Protein AF-A0A7S1GDP6-F1 (afdb_monomer_lite)

Sequence (147 aa):
MAVLVAEGSTAGAAGASDVVTKEKVGDCIDVIMSQRHNKESSDLLAQQYTERTEALRVALEELFDRKRDEKAALLERLEAESASAAEQEREVAELDARYASEQSDVEHEVMSSMEVKHAQEQLLQRQRQLGEISNAYRELAPEDVLK

Organism: NCBI:txid1486930

Radius of gyration: 35.22 Å; chains: 1; bounding box: 105×54×82 Å

pLDDT: mean 85.07, std 20.65, range [33.09, 98.5]

Structure (mmCIF, N/CA/C/O backbone):
data_AF-A0A7S1GDP6-F1
#
_entry.id   AF-A0A7S1GDP6-F1
#
loop_
_atom_site.group_PDB
_atom_site.id
_atom_site.type_symbol
_atom_site.label_atom_id
_atom_site.label_alt_id
_atom_site.label_comp_id
_atom_site.label_asym_id
_atom_site.label_entity_id
_atom_site.label_seq_id
_atom_site.pdbx_PDB_ins_code
_atom_site.Cartn_x
_atom_site.Cartn_y
_atom_site.Cartn_z
_atom_site.occupancy
_atom_site.B_iso_or_equiv
_atom_site.auth_seq_id
_atom_site.auth_comp_id
_atom_site.auth_asym_id
_atom_site.auth_atom_id
_atom_site.pdbx_PDB_model_num
ATOM 1 N N . MET A 1 1 ? 76.644 40.468 -39.836 1.00 35.06 1 MET A N 1
ATOM 2 C CA . MET A 1 1 ? 76.402 39.904 -41.183 1.00 35.06 1 MET A CA 1
ATOM 3 C C . MET A 1 1 ? 75.239 38.942 -41.044 1.00 35.06 1 MET A C 1
ATOM 5 O O . MET A 1 1 ? 75.341 38.033 -40.240 1.00 35.06 1 MET A O 1
ATOM 9 N N . ALA A 1 2 ? 74.056 39.373 -41.479 1.00 41.09 2 ALA A N 1
ATOM 10 C CA . ALA A 1 2 ? 73.442 38.996 -42.763 1.00 41.09 2 ALA A CA 1
ATOM 11 C C . ALA A 1 2 ? 72.624 37.688 -42.587 1.00 41.09 2 ALA A C 1
ATOM 13 O O . ALA A 1 2 ? 73.224 36.662 -42.310 1.00 41.09 2 ALA A O 1
ATOM 14 N N . VAL A 1 3 ? 71.280 37.750 -42.467 1.00 38.91 3 VAL A N 1
ATOM 15 C CA . VAL A 1 3 ? 70.286 37.815 -43.584 1.00 38.91 3 VAL A CA 1
ATOM 16 C C . VAL A 1 3 ? 70.126 36.389 -44.169 1.00 38.91 3 VAL A C 1
ATOM 18 O O . VAL A 1 3 ? 71.133 35.778 -44.480 1.00 38.91 3 VAL A O 1
ATOM 21 N N . LEU A 1 4 ? 68.960 35.740 -44.310 1.00 33.75 4 LE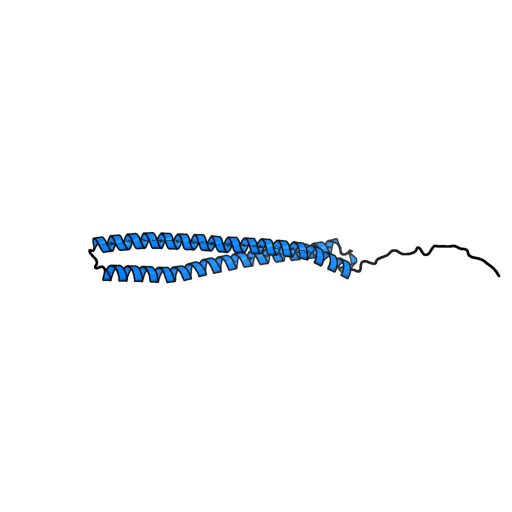U A N 1
ATOM 22 C CA . LEU A 1 4 ? 67.594 36.186 -44.604 1.00 33.75 4 LEU A CA 1
ATOM 23 C C . LEU A 1 4 ? 66.570 35.080 -44.245 1.00 33.75 4 LEU A C 1
ATOM 25 O O . LEU A 1 4 ? 66.881 33.893 -44.276 1.00 33.75 4 LEU A O 1
ATOM 29 N N . VAL A 1 5 ? 65.352 35.529 -43.947 1.00 44.06 5 VAL A N 1
ATOM 30 C CA . VAL A 1 5 ? 64.079 34.799 -43.806 1.00 44.06 5 VAL A CA 1
ATOM 31 C C . VAL A 1 5 ? 63.503 34.400 -45.179 1.00 44.06 5 VAL A C 1
ATOM 33 O O . VAL A 1 5 ? 63.862 35.028 -46.173 1.00 44.06 5 VAL A O 1
ATOM 36 N N . ALA A 1 6 ? 62.549 33.450 -45.154 1.00 43.19 6 ALA A N 1
ATOM 37 C CA . ALA A 1 6 ? 61.395 33.236 -46.059 1.00 43.19 6 ALA A CA 1
ATOM 38 C C . ALA A 1 6 ? 61.437 31.917 -46.848 1.00 43.19 6 ALA A C 1
ATOM 40 O O . ALA A 1 6 ? 62.483 31.548 -47.359 1.00 43.19 6 ALA A O 1
ATOM 41 N N . GLU A 1 7 ? 60.358 31.180 -47.108 1.00 37.84 7 GLU A N 1
ATOM 42 C CA . GLU A 1 7 ? 58.981 31.024 -46.612 1.00 37.84 7 GLU A CA 1
ATOM 43 C C . GLU A 1 7 ? 58.404 29.864 -47.457 1.00 37.84 7 GLU A C 1
ATOM 45 O O . GLU A 1 7 ? 58.872 29.617 -48.568 1.00 37.84 7 GLU A O 1
ATOM 50 N N . GLY A 1 8 ? 57.341 29.219 -46.971 1.00 33.09 8 GLY A N 1
ATOM 51 C CA . GLY A 1 8 ? 56.346 28.579 -47.838 1.00 33.09 8 GLY A CA 1
ATOM 52 C C . GLY A 1 8 ? 56.564 27.106 -48.205 1.00 33.09 8 GLY A C 1
ATOM 53 O O . GLY A 1 8 ? 57.373 26.763 -49.054 1.00 33.09 8 GLY A O 1
ATOM 54 N N . SER A 1 9 ? 55.709 26.223 -47.689 1.00 38.59 9 SER A N 1
ATOM 55 C CA . SER A 1 9 ? 54.485 25.866 -48.424 1.00 38.59 9 SER A CA 1
ATOM 56 C C . SER A 1 9 ? 53.798 24.665 -47.774 1.00 38.59 9 SER A C 1
ATOM 58 O O . SER A 1 9 ? 54.300 23.545 -47.743 1.00 38.59 9 SER A O 1
ATOM 60 N N . THR A 1 10 ? 52.601 24.941 -47.279 1.00 47.53 10 THR A N 1
ATOM 61 C CA . THR A 1 10 ? 51.539 24.017 -46.888 1.00 47.53 10 THR A CA 1
ATOM 62 C C . THR A 1 10 ? 51.178 23.036 -48.005 1.00 47.53 10 THR A C 1
ATOM 64 O O . THR A 1 10 ? 51.004 23.480 -49.137 1.00 47.53 10 THR A O 1
ATOM 67 N N . ALA A 1 11 ? 50.977 21.755 -47.671 1.00 40.41 11 ALA A N 1
ATOM 68 C CA . ALA A 1 11 ? 49.884 20.899 -48.169 1.00 40.41 11 ALA A CA 1
ATOM 69 C C . ALA A 1 11 ? 50.144 19.431 -47.786 1.00 40.41 11 ALA A C 1
ATOM 71 O O . ALA A 1 11 ? 50.738 18.667 -48.539 1.00 40.41 11 ALA A O 1
ATOM 72 N N . GLY A 1 12 ? 49.667 19.036 -46.607 1.00 34.94 12 GLY A N 1
ATOM 73 C CA . GLY A 1 12 ? 49.495 17.637 -46.219 1.00 34.94 12 GLY A CA 1
ATOM 74 C C . GLY A 1 12 ? 48.026 17.378 -45.909 1.00 34.94 12 GLY A C 1
ATOM 75 O O . GLY A 1 12 ? 47.670 17.162 -44.758 1.00 34.94 12 GLY A O 1
ATOM 76 N N . ALA A 1 13 ? 47.166 17.490 -46.921 1.00 48.31 13 ALA A N 1
ATOM 77 C CA . ALA A 1 13 ? 45.780 17.043 -46.861 1.00 48.31 13 ALA A CA 1
ATOM 78 C C . ALA A 1 13 ? 45.690 15.646 -47.489 1.00 48.31 13 ALA A C 1
ATOM 80 O O . ALA A 1 13 ? 45.887 15.532 -48.695 1.00 48.31 13 ALA A O 1
ATOM 81 N N . ALA A 1 14 ? 45.397 14.609 -46.691 1.00 39.66 14 ALA A N 1
ATOM 82 C CA . ALA A 1 14 ? 44.871 13.323 -47.172 1.00 39.66 14 ALA A CA 1
ATOM 83 C C . ALA A 1 14 ? 44.379 12.414 -46.016 1.00 39.66 14 ALA A C 1
ATOM 85 O O . ALA A 1 14 ? 45.193 11.921 -45.243 1.00 39.66 14 ALA A O 1
ATOM 86 N N . GLY A 1 15 ? 43.058 12.162 -45.966 1.00 39.59 15 GLY A N 1
ATOM 87 C CA . GLY A 1 15 ? 42.380 11.024 -45.308 1.00 39.59 15 GLY A CA 1
ATOM 88 C C . GLY A 1 15 ? 42.177 11.129 -43.789 1.00 39.59 15 GLY A C 1
ATOM 89 O O . GLY A 1 15 ? 43.062 10.764 -43.034 1.00 39.59 15 GLY A O 1
ATOM 90 N N . ALA A 1 16 ? 41.059 11.587 -43.215 1.00 46.28 16 ALA A N 1
ATOM 91 C CA . ALA A 1 16 ? 39.653 11.465 -43.617 1.00 46.28 16 ALA A CA 1
ATOM 92 C C . ALA A 1 16 ? 39.201 10.019 -43.869 1.00 46.28 16 ALA A C 1
ATOM 94 O O . ALA A 1 16 ? 38.657 9.692 -44.915 1.00 46.28 16 ALA A O 1
ATOM 95 N N . SER A 1 17 ? 39.395 9.168 -42.869 1.00 44.06 17 SER A N 1
ATOM 96 C CA . SER A 1 17 ? 38.391 8.171 -42.512 1.00 44.06 17 SER A CA 1
ATOM 97 C C . SER A 1 17 ? 38.574 7.877 -41.030 1.00 44.06 17 SER A C 1
ATOM 99 O O . SER A 1 17 ? 39.372 7.019 -40.655 1.00 44.06 17 SER A O 1
ATOM 101 N N . ASP A 1 18 ? 37.893 8.649 -40.183 1.00 46.12 18 ASP A N 1
ATOM 102 C CA . ASP A 1 18 ? 37.593 8.209 -38.824 1.00 46.12 18 ASP A CA 1
ATOM 103 C C . ASP A 1 18 ? 36.753 6.941 -38.988 1.00 46.12 18 ASP A C 1
ATOM 105 O O . ASP A 1 18 ? 35.556 6.990 -39.272 1.00 46.12 18 ASP A O 1
ATOM 109 N N . VAL A 1 19 ? 37.433 5.794 -39.017 1.00 52.34 19 VAL A N 1
ATOM 110 C CA . VAL A 1 19 ? 36.789 4.493 -39.122 1.00 52.34 19 VAL A CA 1
ATOM 111 C C . VAL A 1 19 ? 36.057 4.329 -37.805 1.00 52.34 19 VAL A C 1
ATOM 113 O O . VAL A 1 19 ? 36.649 3.967 -36.785 1.00 52.34 19 VAL A O 1
ATOM 116 N N . VAL A 1 20 ? 34.772 4.668 -37.817 1.00 58.69 20 VAL A N 1
ATOM 117 C CA . VAL A 1 20 ? 33.865 4.346 -36.729 1.00 58.69 20 VAL A CA 1
ATOM 118 C C . VAL A 1 20 ? 33.864 2.823 -36.642 1.00 58.69 20 VAL A C 1
ATOM 120 O O . VAL A 1 20 ? 33.293 2.129 -37.483 1.00 58.69 20 VAL A O 1
ATOM 123 N N . THR A 1 21 ? 34.624 2.288 -35.687 1.00 62.09 21 THR A N 1
ATOM 124 C CA . THR A 1 21 ? 34.681 0.851 -35.448 1.00 62.09 21 THR A CA 1
ATOM 125 C C . THR A 1 21 ? 33.309 0.394 -34.968 1.00 62.09 21 THR A C 1
ATOM 127 O O . THR A 1 21 ? 32.593 1.141 -34.303 1.00 62.09 21 THR A O 1
ATOM 130 N N . LYS A 1 22 ? 32.922 -0.837 -35.314 1.00 64.81 22 LYS A N 1
ATOM 131 C CA . LYS A 1 22 ? 31.617 -1.418 -34.951 1.00 64.81 22 LYS A CA 1
ATOM 132 C C . LYS A 1 22 ? 31.332 -1.309 -33.443 1.00 64.81 22 LYS A C 1
ATOM 134 O O . LYS A 1 22 ? 30.203 -1.043 -33.054 1.00 64.81 22 LYS A O 1
ATOM 139 N N . GLU A 1 23 ? 32.380 -1.428 -32.629 1.00 66.12 23 GLU A N 1
ATOM 140 C CA . GLU A 1 23 ? 32.357 -1.224 -31.175 1.00 66.12 23 GLU A CA 1
ATOM 141 C C . GLU A 1 23 ? 31.930 0.200 -30.793 1.00 66.12 23 GLU A C 1
ATOM 143 O O . GLU A 1 23 ? 31.025 0.360 -29.989 1.00 66.12 23 GLU A O 1
ATOM 148 N N . LYS A 1 24 ? 32.462 1.238 -31.453 1.00 71.12 24 LYS A N 1
ATOM 149 C CA . LYS A 1 24 ? 32.088 2.636 -31.182 1.00 71.12 24 LYS A CA 1
ATOM 150 C C . LYS A 1 24 ? 30.632 2.943 -31.544 1.00 71.12 24 LYS A C 1
ATOM 152 O O . LYS A 1 24 ? 30.010 3.763 -30.878 1.00 71.12 24 LYS A O 1
ATOM 157 N N . VAL A 1 25 ? 30.083 2.311 -32.591 1.00 73.62 25 VAL A N 1
ATOM 158 C CA . VAL A 1 25 ? 28.652 2.453 -32.933 1.00 73.62 25 VAL A CA 1
ATOM 159 C C . VAL A 1 25 ? 27.782 1.804 -31.858 1.00 73.62 25 VAL A C 1
ATOM 161 O O . VAL A 1 25 ? 26.819 2.427 -31.420 1.00 73.62 25 VAL A O 1
ATOM 164 N N . GLY A 1 26 ? 28.141 0.596 -31.409 1.00 75.44 26 GLY A N 1
ATOM 165 C CA . GLY A 1 26 ? 27.463 -0.089 -30.304 1.00 75.44 26 GLY A CA 1
ATOM 166 C C . GLY A 1 26 ? 27.499 0.728 -29.013 1.00 75.44 26 GLY A C 1
ATOM 167 O O . GLY A 1 26 ? 26.450 1.018 -28.446 1.00 75.44 26 GLY A O 1
ATOM 168 N N . ASP A 1 27 ? 28.677 1.227 -28.634 1.00 78.88 27 ASP A N 1
ATOM 169 C CA . ASP A 1 27 ? 28.857 2.075 -27.453 1.00 78.88 27 ASP A CA 1
ATOM 170 C C . ASP A 1 27 ? 28.005 3.353 -27.532 1.00 78.88 27 ASP A C 1
ATOM 172 O O . ASP A 1 27 ? 27.398 3.773 -26.547 1.00 78.88 27 ASP A O 1
ATOM 176 N N . CYS A 1 28 ? 27.909 3.979 -28.710 1.00 80.69 28 CYS A N 1
ATOM 177 C CA . CYS A 1 28 ? 27.046 5.144 -28.902 1.00 80.69 28 CYS A CA 1
ATOM 178 C C . CYS A 1 28 ? 25.554 4.800 -28.781 1.00 80.69 28 CYS A C 1
ATOM 180 O O . CYS A 1 28 ? 24.815 5.567 -28.158 1.00 80.69 28 CYS A O 1
ATOM 182 N N . ILE A 1 29 ? 25.106 3.676 -29.352 1.00 81.19 29 ILE A N 1
ATOM 183 C CA . ILE A 1 29 ? 23.719 3.200 -29.218 1.00 81.19 29 ILE A CA 1
ATOM 184 C C . ILE A 1 29 ? 23.404 2.957 -27.741 1.00 81.19 29 ILE A C 1
ATOM 186 O O . ILE A 1 29 ? 22.398 3.464 -27.244 1.00 81.19 29 ILE A O 1
ATOM 190 N N . ASP A 1 30 ? 24.284 2.265 -27.024 1.00 82.62 30 ASP A N 1
ATOM 191 C CA . ASP A 1 30 ? 24.090 1.930 -25.615 1.00 82.62 30 ASP A CA 1
ATOM 192 C C . ASP A 1 30 ? 24.074 3.188 -24.733 1.00 82.62 30 ASP A C 1
ATOM 194 O O . ASP A 1 30 ? 23.224 3.317 -23.849 1.00 82.62 30 ASP A O 1
ATOM 198 N N . VAL A 1 31 ? 24.934 4.179 -24.993 1.00 87.31 31 VAL A N 1
ATOM 199 C CA . VAL A 1 31 ? 24.931 5.459 -24.257 1.00 87.31 31 VAL A CA 1
ATOM 200 C C . VAL A 1 31 ? 23.640 6.246 -24.494 1.00 87.31 31 VAL A C 1
ATOM 202 O O . VAL A 1 31 ? 23.059 6.770 -23.542 1.00 87.31 31 VAL A O 1
ATOM 205 N N . ILE A 1 32 ? 23.164 6.329 -25.738 1.00 87.00 32 ILE A N 1
ATOM 206 C CA . ILE A 1 32 ? 21.942 7.080 -26.061 1.00 87.00 32 ILE A CA 1
ATOM 207 C C . ILE A 1 32 ? 20.708 6.373 -25.487 1.00 87.00 32 ILE A C 1
ATOM 209 O O . ILE A 1 32 ? 19.859 7.014 -24.861 1.00 87.00 32 ILE A O 1
ATOM 213 N N . MET A 1 33 ? 20.615 5.053 -25.665 1.00 89.69 33 MET A N 1
ATOM 214 C CA . MET A 1 33 ? 19.477 4.268 -25.185 1.00 89.69 33 MET A CA 1
ATOM 215 C C . MET A 1 33 ? 19.451 4.195 -23.659 1.00 89.69 33 MET A C 1
ATOM 217 O O . MET A 1 33 ? 18.394 4.403 -23.069 1.00 89.69 33 MET A O 1
ATOM 221 N N . SER A 1 34 ? 20.601 4.008 -23.004 1.00 90.69 34 SER A N 1
ATOM 222 C CA . SER A 1 34 ? 20.671 3.917 -21.540 1.00 90.69 34 SER A CA 1
ATOM 223 C C . SER A 1 34 ? 20.161 5.175 -20.844 1.00 90.69 34 SER A C 1
ATOM 225 O O . SER A 1 34 ? 19.435 5.063 -19.861 1.00 90.69 34 SER A O 1
ATOM 227 N N . GLN A 1 35 ? 20.455 6.377 -21.350 1.00 92.19 35 GLN A N 1
ATOM 228 C CA . GLN A 1 35 ? 19.927 7.613 -20.760 1.00 92.19 35 GLN A CA 1
ATOM 229 C C . GLN A 1 35 ? 18.397 7.651 -20.791 1.00 92.19 35 GLN A C 1
ATOM 231 O O . GLN A 1 35 ? 17.762 7.958 -19.777 1.00 92.19 35 GLN A O 1
ATOM 236 N N . ARG A 1 36 ? 17.801 7.301 -21.937 1.00 93.94 36 ARG A N 1
ATOM 237 C CA . ARG A 1 36 ? 16.344 7.248 -22.082 1.00 93.94 36 ARG A CA 1
ATOM 238 C C . ARG A 1 36 ? 15.742 6.156 -21.200 1.00 93.94 36 ARG A C 1
ATOM 240 O O . ARG A 1 36 ? 14.842 6.441 -20.416 1.00 93.94 36 ARG A O 1
ATOM 247 N N . HIS A 1 37 ? 16.265 4.937 -21.280 1.00 96.31 37 HIS A N 1
ATOM 248 C CA . HIS A 1 37 ? 15.780 3.783 -20.518 1.00 96.31 37 HIS A CA 1
ATOM 249 C C . HIS A 1 37 ? 15.892 3.993 -19.007 1.00 96.31 37 HIS A C 1
ATOM 251 O O . HIS A 1 37 ? 14.982 3.618 -18.268 1.00 96.31 37 HIS A O 1
ATOM 257 N N . ASN A 1 38 ? 16.953 4.654 -18.537 1.00 95.00 38 ASN A N 1
ATOM 258 C CA . ASN A 1 38 ? 17.109 5.027 -17.131 1.00 95.00 38 ASN A CA 1
ATOM 259 C C . ASN A 1 38 ? 16.044 6.032 -16.692 1.00 95.00 38 ASN A C 1
ATOM 261 O O . ASN A 1 38 ? 15.477 5.888 -15.605 1.00 95.00 38 ASN A O 1
ATOM 265 N N . LYS A 1 39 ? 15.744 7.030 -17.531 1.00 96.50 39 LYS A N 1
ATOM 266 C CA . LYS A 1 39 ? 14.670 7.986 -17.256 1.00 96.50 39 LYS A CA 1
ATOM 267 C C . LYS A 1 39 ? 13.312 7.289 -17.193 1.00 96.50 39 LYS A C 1
ATOM 269 O O . LYS A 1 39 ? 12.610 7.449 -16.206 1.00 96.50 39 LYS A O 1
ATOM 274 N N . GLU A 1 40 ? 12.981 6.466 -18.180 1.00 96.31 40 GLU A N 1
ATOM 275 C CA . GLU A 1 40 ? 11.723 5.708 -18.206 1.00 96.31 40 GLU A CA 1
ATOM 276 C C . GLU A 1 40 ? 11.588 4.756 -17.013 1.00 96.31 40 GLU A C 1
ATOM 278 O O . GLU A 1 40 ? 10.497 4.587 -16.476 1.00 96.31 40 GLU A O 1
ATOM 283 N N . SER A 1 41 ? 12.682 4.117 -16.591 1.00 95.81 41 SER A N 1
ATOM 284 C CA . SER A 1 41 ? 12.678 3.233 -15.418 1.00 95.81 41 SER A CA 1
ATOM 285 C C . SER A 1 41 ? 12.464 4.032 -14.135 1.00 95.81 41 SER A C 1
ATOM 287 O O . SER A 1 41 ? 11.721 3.609 -13.256 1.00 95.81 41 SER A O 1
ATOM 289 N N . SER A 1 42 ? 13.083 5.211 -14.036 1.00 97.06 42 SER A N 1
ATOM 290 C CA . SER A 1 42 ? 12.905 6.113 -12.893 1.00 97.06 42 SER A CA 1
ATOM 291 C C . SER A 1 42 ? 11.475 6.646 -12.820 1.00 97.06 42 SER A C 1
ATOM 293 O O . SER A 1 42 ? 10.880 6.648 -11.744 1.00 97.06 42 SER A O 1
ATOM 295 N N . ASP A 1 43 ? 10.915 7.047 -13.963 1.00 97.88 43 ASP A N 1
ATOM 296 C CA . ASP A 1 43 ? 9.540 7.530 -14.079 1.00 97.88 43 ASP A CA 1
ATOM 297 C C . ASP A 1 43 ? 8.545 6.404 -13.718 1.00 97.88 43 ASP A C 1
ATOM 299 O O . ASP A 1 43 ? 7.618 6.636 -12.940 1.00 97.88 43 ASP A O 1
ATOM 303 N N . LEU A 1 44 ? 8.781 5.165 -14.183 1.00 97.75 44 LEU A N 1
ATOM 304 C CA . LEU A 1 44 ? 7.970 4.000 -13.800 1.00 97.75 44 LEU A CA 1
ATOM 305 C C . LEU A 1 44 ? 8.031 3.741 -12.290 1.00 97.75 44 LEU A C 1
ATOM 307 O O . LEU A 1 44 ? 6.994 3.586 -11.653 1.00 97.75 44 LEU A O 1
ATOM 311 N N . LEU A 1 45 ? 9.227 3.711 -11.698 1.00 97.25 45 LEU A N 1
ATOM 312 C CA . LEU A 1 45 ? 9.377 3.477 -10.260 1.00 97.25 45 LEU A CA 1
ATOM 313 C C . LEU A 1 45 ? 8.677 4.563 -9.438 1.00 97.25 45 LEU A C 1
ATOM 315 O O . LEU A 1 45 ? 8.002 4.246 -8.462 1.00 97.25 45 LEU A O 1
ATOM 319 N N . ALA A 1 46 ? 8.801 5.832 -9.836 1.00 97.75 46 ALA A N 1
ATOM 320 C CA . ALA A 1 46 ? 8.117 6.938 -9.175 1.00 97.75 46 ALA A CA 1
ATOM 321 C C . ALA A 1 46 ? 6.592 6.747 -9.191 1.00 97.75 46 ALA A C 1
ATOM 323 O O . ALA A 1 46 ? 5.951 6.877 -8.148 1.00 97.75 46 ALA A O 1
ATOM 324 N N . GLN A 1 47 ? 6.029 6.365 -10.340 1.00 97.94 47 GLN A N 1
ATOM 325 C CA . GLN A 1 47 ? 4.609 6.038 -10.456 1.00 97.94 47 GLN A CA 1
ATOM 326 C C . GLN A 1 47 ? 4.219 4.878 -9.527 1.00 97.94 47 GLN A C 1
ATOM 328 O O . GLN A 1 47 ? 3.262 5.001 -8.765 1.00 97.94 47 GLN A O 1
ATOM 333 N N . GLN A 1 48 ? 4.991 3.789 -9.522 1.00 97.81 48 GLN A N 1
ATOM 334 C CA . GLN A 1 48 ? 4.738 2.614 -8.679 1.00 97.81 48 GLN A CA 1
ATOM 335 C C . GLN A 1 48 ? 4.767 2.942 -7.176 1.00 97.81 48 GLN A C 1
ATOM 337 O O . GLN A 1 48 ? 3.980 2.392 -6.402 1.00 97.81 48 GLN A O 1
ATOM 342 N N . TYR A 1 49 ? 5.630 3.864 -6.737 1.00 97.00 49 TYR A N 1
ATOM 343 C CA . TYR A 1 49 ? 5.633 4.340 -5.348 1.00 97.00 49 TYR A CA 1
ATOM 344 C C . TYR A 1 49 ? 4.357 5.104 -4.988 1.00 97.00 49 TYR A C 1
ATOM 346 O O . TYR A 1 49 ? 3.795 4.886 -3.909 1.00 97.00 49 TYR A O 1
ATOM 354 N N . THR A 1 50 ? 3.891 5.989 -5.872 1.00 97.94 50 THR A N 1
ATOM 355 C CA . THR A 1 50 ? 2.631 6.714 -5.670 1.00 97.94 50 THR A CA 1
ATOM 356 C C . THR A 1 50 ? 1.449 5.751 -5.633 1.00 97.94 50 THR A C 1
ATOM 358 O O . THR A 1 50 ? 0.645 5.827 -4.708 1.00 97.94 50 THR A O 1
ATOM 361 N N . GLU A 1 51 ? 1.381 4.803 -6.570 1.00 97.81 51 GLU A N 1
ATOM 362 C CA . GLU A 1 51 ? 0.318 3.792 -6.618 1.00 97.81 51 GLU A CA 1
ATOM 363 C C . GLU A 1 51 ? 0.282 2.935 -5.350 1.00 97.81 51 GLU A C 1
ATOM 365 O O . GLU A 1 51 ? -0.779 2.769 -4.753 1.00 97.81 51 GLU A O 1
ATOM 370 N N . ARG A 1 52 ? 1.442 2.457 -4.882 1.00 97.31 52 ARG A N 1
ATOM 371 C CA . ARG A 1 52 ? 1.552 1.693 -3.629 1.00 97.31 52 ARG A CA 1
ATOM 372 C C . ARG A 1 52 ? 1.043 2.490 -2.428 1.00 97.31 52 ARG A C 1
ATOM 374 O O . ARG A 1 52 ? 0.340 1.943 -1.584 1.00 97.31 52 ARG A O 1
ATOM 381 N N . THR A 1 53 ? 1.420 3.764 -2.342 1.00 97.25 53 THR A N 1
ATOM 382 C CA . THR A 1 53 ? 1.032 4.628 -1.218 1.00 97.25 53 THR A CA 1
ATOM 383 C C . THR A 1 53 ? -0.471 4.881 -1.217 1.00 97.25 53 THR A C 1
ATOM 385 O O . THR A 1 53 ? -1.101 4.788 -0.168 1.00 97.25 53 THR A O 1
ATOM 388 N N . GLU A 1 54 ? -1.055 5.152 -2.385 1.00 98.31 54 GLU A N 1
ATOM 389 C CA . GLU A 1 54 ? -2.491 5.399 -2.499 1.00 98.31 54 GLU A CA 1
ATOM 390 C C . GLU A 1 54 ? -3.310 4.132 -2.239 1.00 98.31 54 GLU A C 1
ATOM 392 O O . GLU A 1 54 ? -4.284 4.184 -1.493 1.00 98.31 54 GLU A O 1
ATOM 397 N N . ALA A 1 55 ? -2.888 2.979 -2.770 1.00 98.06 55 ALA A N 1
ATOM 398 C CA . ALA A 1 55 ? -3.555 1.703 -2.511 1.00 98.06 55 ALA A CA 1
ATOM 399 C C . ALA A 1 55 ? -3.578 1.368 -1.011 1.00 98.06 55 ALA A C 1
ATOM 401 O O . ALA A 1 55 ? -4.611 0.966 -0.479 1.00 98.06 55 ALA A O 1
ATOM 402 N N . LEU A 1 56 ? -2.455 1.587 -0.319 1.00 97.75 56 LEU A N 1
ATOM 403 C CA . LEU A 1 56 ? -2.367 1.384 1.124 1.00 97.75 56 LEU A CA 1
ATOM 404 C C . LEU A 1 56 ? -3.258 2.366 1.892 1.00 97.75 56 LEU A C 1
ATOM 406 O O . LEU A 1 56 ? -3.958 1.962 2.817 1.00 97.75 56 LEU A O 1
ATOM 410 N N . ARG A 1 57 ? -3.254 3.645 1.496 1.00 98.31 57 ARG A N 1
ATOM 411 C CA . ARG A 1 57 ? -4.092 4.684 2.108 1.00 98.31 57 ARG A CA 1
ATOM 412 C C . ARG A 1 57 ? -5.569 4.312 2.032 1.00 98.31 57 ARG A C 1
ATOM 414 O O . ARG A 1 57 ? -6.229 4.307 3.063 1.00 98.31 57 ARG A O 1
ATOM 421 N N . VAL A 1 58 ? -6.056 3.961 0.842 1.00 98.44 58 VAL A N 1
ATOM 422 C CA . VAL A 1 58 ? -7.459 3.578 0.619 1.00 98.44 58 VAL A CA 1
ATOM 423 C C . VAL A 1 58 ? -7.834 2.362 1.468 1.00 98.44 58 VAL A C 1
ATOM 425 O O . VAL A 1 58 ? -8.826 2.407 2.189 1.00 98.44 58 VAL A O 1
ATOM 428 N N . ALA A 1 59 ? -7.016 1.307 1.457 1.00 98.25 59 ALA A N 1
ATOM 429 C CA . ALA A 1 59 ? -7.310 0.090 2.213 1.00 98.25 59 ALA A CA 1
ATOM 430 C C . ALA A 1 59 ? -7.337 0.318 3.737 1.00 98.25 59 ALA A C 1
ATOM 432 O O . ALA A 1 59 ? -8.186 -0.235 4.440 1.00 98.25 59 ALA A O 1
ATOM 433 N N . LEU A 1 60 ? -6.432 1.152 4.260 1.00 97.94 60 LEU A N 1
ATOM 434 C CA . LEU A 1 60 ? -6.410 1.506 5.680 1.00 97.94 60 LEU A CA 1
ATOM 435 C C . LEU A 1 60 ? -7.570 2.431 6.069 1.00 97.94 60 LEU A C 1
ATOM 437 O O . LEU A 1 60 ? -8.136 2.263 7.147 1.00 97.94 60 LEU A O 1
ATOM 441 N N . GLU A 1 61 ? -7.946 3.379 5.208 1.00 98.44 61 GLU A N 1
ATOM 442 C CA . GLU A 1 61 ? -9.122 4.234 5.418 1.00 98.44 61 GLU A CA 1
ATOM 443 C C . GLU A 1 61 ? -10.399 3.389 5.523 1.00 98.44 61 GLU A C 1
ATOM 445 O O . GLU A 1 61 ? -11.136 3.516 6.502 1.00 98.44 61 GLU A O 1
ATOM 450 N N . GLU A 1 62 ? -10.602 2.443 4.601 1.00 98.25 62 GLU A N 1
ATOM 451 C CA . GLU A 1 62 ? -11.733 1.509 4.640 1.00 98.25 62 GLU A CA 1
ATOM 452 C C . GLU A 1 62 ? -11.738 0.638 5.908 1.00 98.25 62 GLU A C 1
ATOM 454 O O . GLU A 1 62 ? -12.790 0.411 6.515 1.00 98.25 62 GLU A O 1
ATOM 459 N N . LEU A 1 63 ? -10.568 0.156 6.343 1.00 98.31 63 LEU A N 1
ATOM 460 C CA . LEU A 1 63 ? -10.438 -0.617 7.579 1.00 98.31 63 LEU A CA 1
ATOM 461 C C . LEU A 1 63 ? -10.811 0.221 8.811 1.00 98.31 63 LEU A C 1
ATOM 463 O O . LEU A 1 63 ? -11.521 -0.262 9.697 1.00 98.31 63 LEU A O 1
ATOM 467 N N . PHE A 1 64 ? -10.352 1.471 8.881 1.00 97.81 64 PHE A N 1
ATOM 468 C CA . PHE A 1 64 ? -10.635 2.352 10.012 1.00 97.81 64 PHE A CA 1
ATOM 469 C C . PHE A 1 64 ? -12.083 2.829 10.055 1.00 97.81 64 PHE A C 1
ATOM 471 O O . PHE A 1 64 ? -12.643 2.924 11.150 1.00 97.81 64 PHE A O 1
ATOM 478 N N . ASP A 1 65 ? -12.706 3.080 8.906 1.00 98.44 65 ASP A N 1
ATOM 479 C CA . ASP A 1 65 ? -14.136 3.380 8.848 1.00 98.44 65 ASP A CA 1
ATOM 480 C C . ASP A 1 65 ? -14.957 2.191 9.362 1.00 98.44 65 ASP A C 1
ATOM 482 O O . ASP A 1 65 ? -15.788 2.363 10.257 1.00 98.44 65 ASP A O 1
ATOM 486 N N . ARG A 1 66 ? -14.641 0.967 8.918 1.00 98.38 66 ARG A N 1
ATOM 487 C CA . ARG A 1 66 ? -15.287 -0.256 9.421 1.00 98.38 66 ARG A CA 1
ATOM 488 C C . ARG A 1 66 ? -15.115 -0.416 10.932 1.00 98.38 66 ARG A C 1
ATOM 490 O O . ARG A 1 66 ? -16.086 -0.659 11.647 1.00 98.38 66 ARG A O 1
ATOM 497 N N . LYS A 1 67 ? -13.894 -0.200 11.434 1.00 98.38 67 LYS A N 1
ATOM 498 C CA . LYS A 1 67 ? -13.586 -0.238 12.868 1.00 98.38 67 LYS A CA 1
ATOM 499 C C . LYS A 1 67 ? -14.423 0.760 13.656 1.00 98.38 67 LYS A C 1
ATOM 501 O O . LYS A 1 67 ? -14.931 0.424 14.725 1.00 98.38 67 LYS A O 1
ATOM 506 N N . ARG A 1 68 ? -14.528 1.997 13.167 1.00 98.44 68 ARG A N 1
ATOM 507 C CA . ARG A 1 68 ? -15.302 3.059 13.818 1.00 98.44 68 ARG A CA 1
ATOM 508 C C . ARG A 1 68 ? -16.770 2.663 13.915 1.00 98.44 68 ARG A C 1
ATOM 510 O O . ARG A 1 68 ? -17.351 2.789 14.993 1.00 98.44 68 ARG A O 1
ATOM 517 N N . ASP A 1 69 ? -17.337 2.174 12.822 1.00 98.50 69 ASP A N 1
ATOM 518 C CA . ASP A 1 69 ? -18.753 1.827 12.743 1.00 98.50 69 ASP A CA 1
ATOM 519 C C . ASP A 1 69 ? -19.072 0.610 13.634 1.00 98.50 69 ASP A C 1
ATOM 521 O O . ASP A 1 69 ? -20.027 0.638 14.412 1.00 98.50 69 ASP A O 1
ATOM 525 N N . GLU A 1 70 ? -18.216 -0.416 13.631 1.00 98.38 70 GLU A N 1
ATOM 526 C CA . GLU A 1 70 ? -18.351 -1.570 14.529 1.00 98.38 70 GLU A CA 1
ATOM 527 C C . GLU A 1 70 ? -18.153 -1.202 16.003 1.00 98.38 70 GLU A C 1
ATOM 529 O O . GLU A 1 70 ? -18.865 -1.717 16.865 1.00 98.38 70 GLU A O 1
ATOM 534 N N . LYS A 1 71 ? -17.223 -0.291 16.314 1.00 98.12 71 LYS A N 1
ATOM 535 C CA . LYS A 1 71 ? -17.015 0.203 17.683 1.00 98.12 71 LYS A CA 1
ATOM 536 C C . LYS A 1 71 ? -18.225 0.986 18.183 1.00 98.12 71 LYS A C 1
ATOM 538 O O . LYS A 1 71 ? -18.613 0.813 19.335 1.00 98.12 71 LYS A O 1
ATOM 543 N N . ALA A 1 72 ? -18.830 1.815 17.334 1.00 98.25 72 ALA A N 1
ATOM 544 C CA . ALA A 1 72 ? -20.056 2.533 17.669 1.00 98.25 72 ALA A CA 1
ATOM 545 C C . ALA A 1 72 ? -21.209 1.558 17.955 1.00 98.25 72 ALA A C 1
ATOM 547 O O . ALA A 1 72 ? -21.835 1.653 19.010 1.00 98.25 72 ALA A O 1
ATOM 548 N N . ALA A 1 73 ? -21.418 0.567 17.082 1.00 98.31 73 ALA A N 1
ATOM 549 C CA . ALA A 1 73 ? -22.445 -0.459 17.268 1.00 98.31 73 ALA A CA 1
ATOM 550 C C . ALA A 1 73 ? -22.206 -1.321 18.524 1.00 98.31 73 ALA A C 1
ATOM 552 O O . ALA A 1 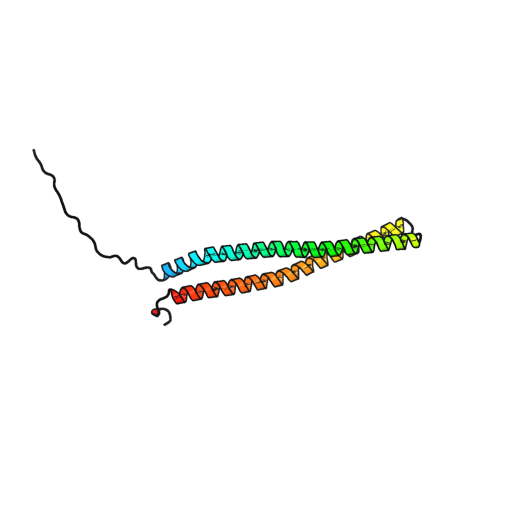73 ? -23.151 -1.676 19.230 1.00 98.31 73 ALA A O 1
ATOM 553 N N . LEU A 1 74 ? -20.944 -1.645 18.829 1.00 98.12 74 LEU A N 1
ATOM 554 C CA . LEU A 1 74 ? -20.564 -2.375 20.039 1.00 98.12 74 LEU A CA 1
ATOM 555 C C . LEU A 1 74 ? -20.939 -1.594 21.302 1.00 98.12 74 LEU A C 1
ATOM 557 O O . LEU A 1 74 ? -21.537 -2.163 22.212 1.00 98.12 74 LEU A O 1
ATOM 561 N N . LEU A 1 75 ? -20.601 -0.304 21.352 1.00 97.19 75 LEU A N 1
ATOM 562 C CA . LEU A 1 75 ? -20.898 0.547 22.503 1.00 97.19 75 LEU A CA 1
ATOM 563 C C . LEU A 1 75 ? -22.406 0.738 22.695 1.00 97.19 75 LEU A C 1
ATOM 565 O O . LEU A 1 75 ? -22.881 0.594 23.817 1.00 97.19 75 LEU A O 1
ATOM 569 N N . GLU A 1 76 ? -23.157 0.975 21.617 1.00 98.00 76 GLU A N 1
ATOM 570 C CA . GLU A 1 76 ? -24.621 1.089 21.669 1.00 98.00 76 GLU A CA 1
ATOM 571 C C . GLU A 1 76 ? -25.269 -0.192 22.218 1.00 98.00 76 GLU A C 1
ATOM 573 O O . GLU A 1 76 ? -26.134 -0.138 23.095 1.00 98.00 76 GLU A O 1
ATOM 578 N N . ARG A 1 77 ? -24.803 -1.364 21.765 1.00 98.19 77 ARG A N 1
ATOM 579 C CA . ARG A 1 77 ? -25.273 -2.660 22.275 1.00 98.19 77 ARG A CA 1
ATOM 580 C C . ARG A 1 77 ? -24.976 -2.829 23.765 1.00 98.19 77 ARG A C 1
ATOM 582 O O . ARG A 1 77 ? -25.858 -3.227 24.521 1.00 98.19 77 ARG A O 1
ATOM 589 N N . LEU A 1 78 ? -23.751 -2.531 24.191 1.00 97.31 78 LEU A N 1
ATOM 590 C CA . LEU A 1 78 ? -23.335 -2.687 25.586 1.00 97.31 78 LEU A CA 1
ATOM 591 C C . LEU A 1 78 ? -24.055 -1.707 26.521 1.00 97.31 78 LEU A C 1
ATOM 593 O O . LEU A 1 78 ? -24.350 -2.054 27.664 1.00 97.31 78 LEU A O 1
ATOM 597 N N . GLU A 1 79 ? -24.377 -0.504 26.042 1.00 96.38 79 GLU A N 1
ATOM 598 C CA . GLU A 1 79 ? -25.212 0.451 26.772 1.00 96.38 79 GLU A CA 1
ATOM 599 C C . GLU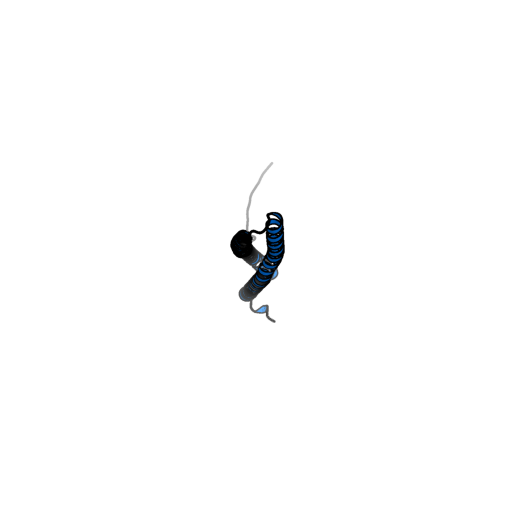 A 1 79 ? -26.645 -0.077 26.935 1.00 96.38 79 GLU A C 1
ATOM 601 O O . GLU A 1 79 ? -27.179 -0.070 28.047 1.00 96.38 79 GLU A O 1
ATOM 606 N N . ALA A 1 80 ? -27.242 -0.622 25.869 1.00 97.44 80 ALA A N 1
ATOM 607 C CA . ALA A 1 80 ? -28.571 -1.238 25.923 1.00 97.44 80 ALA A CA 1
ATOM 608 C C . ALA A 1 80 ? -28.630 -2.448 26.877 1.00 97.44 80 ALA A C 1
ATOM 610 O O . ALA A 1 80 ? -29.645 -2.674 27.540 1.00 97.44 80 ALA A O 1
ATOM 611 N N . GLU A 1 81 ? -27.534 -3.199 26.991 1.00 97.25 81 GLU A N 1
ATOM 612 C CA . GLU A 1 81 ? -27.380 -4.328 27.917 1.00 97.25 81 GLU A CA 1
ATOM 613 C C . GLU A 1 81 ? -27.037 -3.894 29.354 1.00 97.25 81 GLU A C 1
ATOM 615 O O . GLU A 1 81 ? -26.952 -4.738 30.246 1.00 97.25 81 GLU A O 1
ATOM 620 N N . SER A 1 82 ? -26.881 -2.587 29.611 1.00 96.81 82 SER A N 1
ATOM 621 C CA . SER A 1 82 ? -26.424 -2.044 30.901 1.00 96.81 82 SER A CA 1
ATOM 622 C C . SER A 1 82 ? -25.103 -2.665 31.374 1.00 96.81 82 SER A C 1
ATOM 624 O O . SER A 1 82 ? -24.898 -2.866 32.575 1.00 96.81 82 SER A O 1
ATOM 626 N N . ALA A 1 83 ? -24.211 -2.977 30.427 1.00 96.31 83 ALA A N 1
ATOM 627 C CA . ALA A 1 83 ? -22.904 -3.546 30.714 1.00 96.31 83 ALA A CA 1
ATOM 628 C C . ALA A 1 83 ? -22.101 -2.613 31.626 1.00 96.31 83 ALA A C 1
ATOM 630 O O . ALA A 1 83 ? -22.143 -1.383 31.501 1.00 96.31 83 ALA A O 1
ATOM 631 N N . SER A 1 84 ? -21.341 -3.200 32.542 1.00 97.12 84 SER A N 1
ATOM 632 C CA . SER A 1 84 ? -20.457 -2.441 33.419 1.00 97.12 84 SER A CA 1
ATOM 633 C C . SER A 1 84 ? -19.327 -1.774 32.628 1.00 97.12 84 SER A C 1
ATOM 635 O O . SER A 1 84 ? -18.927 -2.235 31.560 1.00 97.12 84 SER A O 1
ATOM 637 N N . ALA A 1 85 ? -18.739 -0.713 33.188 1.00 95.56 85 ALA A N 1
ATOM 638 C CA . ALA A 1 85 ? -17.594 -0.042 32.568 1.00 95.56 85 ALA A CA 1
ATOM 639 C C . ALA A 1 85 ? -16.410 -1.000 32.310 1.00 95.56 85 ALA A C 1
ATOM 641 O O . ALA A 1 85 ? -15.729 -0.876 31.298 1.00 95.56 85 ALA A O 1
ATOM 642 N N . ALA A 1 86 ? -16.202 -1.984 33.194 1.00 97.12 86 ALA A N 1
ATOM 643 C CA . ALA A 1 86 ? -15.150 -2.987 33.040 1.00 97.12 86 ALA A CA 1
ATOM 644 C C . ALA A 1 86 ? -15.418 -3.945 31.865 1.00 97.12 86 ALA A C 1
ATOM 646 O O . ALA A 1 86 ? -14.493 -4.323 31.149 1.00 97.12 86 ALA A O 1
ATOM 647 N N . GLU A 1 87 ? -16.678 -4.327 31.643 1.00 96.44 87 GLU A N 1
ATOM 648 C CA . GLU A 1 87 ? -17.064 -5.137 30.483 1.00 96.44 87 GLU A CA 1
ATOM 649 C C . GLU A 1 87 ? -16.921 -4.339 29.186 1.00 96.44 87 GLU A C 1
ATOM 651 O O . GLU A 1 87 ? -16.361 -4.854 28.223 1.00 96.44 87 GLU A O 1
ATOM 656 N N . GLN A 1 88 ? -17.336 -3.068 29.179 1.00 96.00 88 GLN A N 1
ATOM 657 C CA . GLN A 1 88 ? -17.167 -2.187 28.021 1.00 96.00 88 GLN A CA 1
ATOM 658 C C . GLN A 1 88 ? -15.700 -2.011 27.628 1.00 96.00 88 GLN A C 1
ATOM 660 O O . GLN A 1 88 ? -15.358 -2.138 26.453 1.00 96.00 88 GLN A O 1
ATOM 665 N N . GLU A 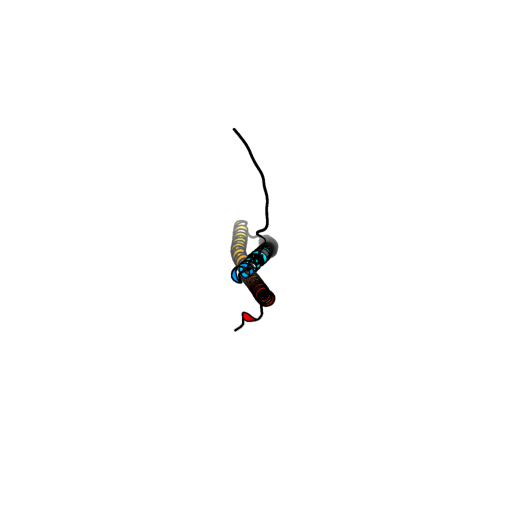1 89 ? -14.824 -1.759 28.601 1.00 97.38 89 GLU A N 1
ATOM 666 C CA . GLU A 1 89 ? -13.387 -1.628 28.358 1.00 97.38 89 GLU A CA 1
ATOM 667 C C . GLU A 1 89 ? -12.794 -2.917 27.777 1.00 97.38 89 GLU A C 1
ATOM 669 O O . GLU A 1 89 ? -12.046 -2.864 26.799 1.00 97.38 89 GLU A O 1
ATOM 674 N N . ARG A 1 90 ? -13.173 -4.077 28.327 1.00 98.12 90 ARG A N 1
ATOM 675 C CA . ARG A 1 90 ? -12.711 -5.382 27.841 1.00 98.12 90 ARG A CA 1
ATOM 676 C C . ARG A 1 90 ? -13.130 -5.636 26.394 1.00 98.12 90 ARG A C 1
ATOM 678 O O . ARG A 1 90 ? -12.282 -5.972 25.575 1.00 98.12 90 ARG A O 1
ATOM 685 N N . GLU A 1 91 ? -14.406 -5.454 26.069 1.00 97.81 91 GLU A N 1
ATOM 686 C CA . GLU A 1 91 ? -14.933 -5.703 24.719 1.00 97.81 91 GLU A CA 1
ATOM 687 C C . GLU A 1 91 ? -14.326 -4.741 23.685 1.00 97.81 91 GLU A C 1
ATOM 689 O O . GLU A 1 91 ? -13.986 -5.142 22.571 1.00 97.81 91 GLU A O 1
ATOM 694 N N . VAL A 1 92 ? -14.126 -3.470 24.053 1.00 97.69 92 VAL A N 1
ATOM 695 C CA . VAL A 1 92 ? -13.442 -2.495 23.190 1.00 97.69 92 VAL A CA 1
ATOM 696 C C . VAL A 1 92 ? -11.976 -2.874 22.980 1.00 97.69 92 VAL A C 1
ATOM 698 O O . VAL A 1 92 ? -11.487 -2.774 21.856 1.00 97.69 92 VAL A O 1
ATOM 701 N N . ALA A 1 93 ? -11.281 -3.337 24.020 1.00 98.12 93 ALA A N 1
ATOM 702 C CA . ALA A 1 93 ? -9.900 -3.795 23.901 1.00 98.12 93 ALA A CA 1
ATOM 703 C C . ALA A 1 93 ? -9.781 -5.043 23.008 1.00 98.12 93 ALA A C 1
ATOM 705 O O . ALA A 1 93 ? -8.862 -5.127 22.194 1.00 98.12 93 ALA A O 1
ATOM 706 N N . GLU A 1 94 ? -10.722 -5.986 23.113 1.00 98.12 94 GLU A N 1
ATOM 707 C CA . GLU A 1 94 ? -10.800 -7.159 22.231 1.00 98.12 94 GLU A CA 1
ATOM 708 C C . GLU A 1 94 ? -11.035 -6.744 20.766 1.00 98.12 94 GLU A C 1
ATOM 710 O O . GLU A 1 94 ? -10.353 -7.240 19.863 1.00 98.12 94 GLU A O 1
ATOM 715 N N . LEU A 1 95 ? -11.930 -5.778 20.523 1.00 97.94 95 LEU A N 1
ATOM 716 C CA . LEU A 1 95 ? -12.153 -5.201 19.195 1.00 97.94 95 LEU A CA 1
ATOM 717 C C . LEU A 1 95 ? -10.887 -4.524 18.648 1.00 97.94 95 LEU A C 1
ATOM 719 O O . LEU A 1 95 ? -10.505 -4.746 17.498 1.00 97.94 95 LEU A O 1
ATOM 723 N N . ASP A 1 96 ? -10.221 -3.712 19.468 1.00 97.62 96 ASP A N 1
ATOM 724 C CA . ASP A 1 96 ? -8.998 -3.010 19.087 1.00 97.62 96 ASP A CA 1
ATOM 725 C C . ASP A 1 96 ? -7.866 -3.996 18.745 1.00 97.62 96 ASP A C 1
ATOM 727 O O . ASP A 1 96 ? -7.167 -3.792 17.750 1.00 97.62 96 ASP A O 1
ATOM 731 N N . ALA A 1 97 ? -7.730 -5.091 19.502 1.00 98.06 97 ALA A N 1
ATOM 732 C CA . ALA A 1 97 ? -6.760 -6.152 19.233 1.00 98.06 97 ALA A CA 1
ATOM 733 C C . ALA A 1 97 ? -7.054 -6.899 17.922 1.00 98.06 97 ALA A C 1
ATOM 735 O O . ALA A 1 97 ? -6.130 -7.161 17.149 1.00 98.06 97 ALA A O 1
ATOM 736 N N . ARG A 1 98 ? -8.330 -7.196 17.633 1.00 98.12 98 ARG A N 1
ATOM 737 C CA . ARG A 1 98 ? -8.728 -7.811 16.358 1.00 98.12 98 ARG A CA 1
ATOM 738 C C . ARG A 1 98 ? -8.329 -6.931 15.176 1.00 98.12 98 ARG A C 1
ATOM 740 O O . ARG A 1 98 ? -7.664 -7.406 14.261 1.00 98.12 98 ARG A O 1
ATOM 747 N N . TYR A 1 99 ? -8.665 -5.645 15.228 1.00 98.25 99 TYR A N 1
ATOM 748 C CA . TYR A 1 99 ? -8.343 -4.713 14.146 1.00 98.25 99 TYR A CA 1
ATOM 749 C C . TYR A 1 99 ? -6.845 -4.448 13.987 1.00 98.25 99 TYR A C 1
ATOM 751 O O . TYR A 1 99 ? -6.405 -4.162 12.879 1.00 98.25 99 TYR A O 1
ATOM 759 N N . ALA A 1 100 ? -6.049 -4.564 15.053 1.00 97.50 100 ALA A N 1
ATOM 760 C CA . ALA A 1 100 ? -4.593 -4.509 14.934 1.00 97.50 100 ALA A CA 1
ATOM 761 C C . ALA A 1 100 ? -4.039 -5.698 14.125 1.00 97.50 100 ALA A C 1
ATOM 763 O O . ALA A 1 100 ? -3.119 -5.519 13.329 1.00 97.50 100 ALA A O 1
ATOM 764 N N . SER A 1 101 ? -4.619 -6.893 14.290 1.00 97.12 101 SER A N 1
ATOM 765 C CA . SER A 1 101 ? -4.286 -8.055 13.455 1.00 97.12 101 SER A CA 1
ATOM 766 C C . SER A 1 101 ? -4.750 -7.852 12.014 1.00 97.12 101 SER A C 1
ATOM 768 O O . SER A 1 101 ? -3.948 -7.999 11.096 1.00 97.12 101 SER A O 1
ATOM 770 N N . GLU A 1 102 ? -6.010 -7.448 11.813 1.00 97.38 102 GLU A N 1
ATOM 771 C CA . GLU A 1 102 ? -6.560 -7.210 10.470 1.00 97.38 102 GLU A CA 1
ATOM 772 C C . GLU A 1 102 ? -5.772 -6.139 9.709 1.00 97.38 102 GLU A C 1
ATOM 774 O O . GLU A 1 102 ? -5.571 -6.272 8.506 1.00 97.38 102 GLU A O 1
ATOM 779 N N . GLN A 1 103 ? -5.281 -5.103 10.394 1.00 98.00 103 GLN A N 1
ATOM 780 C CA . GLN A 1 103 ? -4.421 -4.096 9.781 1.00 98.00 103 GLN A CA 1
ATOM 781 C C . GLN A 1 103 ? -3.166 -4.730 9.180 1.00 98.00 103 GLN A C 1
ATOM 783 O O . GLN A 1 103 ? -2.865 -4.486 8.016 1.00 98.00 103 GLN A O 1
ATOM 788 N N . SER A 1 104 ? -2.461 -5.571 9.941 1.00 96.94 104 SER A N 1
ATOM 789 C CA . SER A 1 104 ? -1.263 -6.254 9.442 1.00 96.94 104 SER A CA 1
ATOM 790 C C . SER A 1 104 ? -1.569 -7.135 8.228 1.00 96.94 104 SER A C 1
ATOM 792 O O . SER A 1 104 ? -0.766 -7.192 7.295 1.00 96.94 104 SER A O 1
ATOM 794 N N . ASP A 1 105 ? -2.713 -7.819 8.233 1.00 97.75 105 ASP A N 1
ATOM 795 C CA . ASP A 1 105 ? -3.123 -8.698 7.136 1.00 97.75 105 ASP A CA 1
ATOM 796 C C . ASP A 1 105 ? -3.458 -7.895 5.870 1.00 97.75 105 ASP A C 1
ATOM 798 O O . ASP A 1 105 ? -2.969 -8.221 4.786 1.00 97.75 105 ASP A O 1
ATOM 802 N N . VAL A 1 106 ? -4.214 -6.801 6.011 1.00 98.06 106 VAL A N 1
ATOM 803 C CA . VAL A 1 106 ? -4.565 -5.889 4.910 1.00 98.06 106 VAL A CA 1
ATOM 804 C C . VAL A 1 106 ? -3.316 -5.239 4.318 1.00 98.06 106 VAL A C 1
ATOM 806 O O . VAL A 1 106 ? -3.159 -5.208 3.097 1.00 98.06 106 VAL A O 1
ATOM 809 N N . GLU A 1 107 ? -2.401 -4.750 5.159 1.00 97.62 107 GLU A N 1
ATOM 810 C CA . GLU A 1 107 ? -1.133 -4.182 4.698 1.00 97.62 107 GLU A CA 1
ATOM 811 C C . GLU A 1 107 ? -0.350 -5.213 3.877 1.00 97.62 107 GLU A C 1
ATOM 813 O O . GLU A 1 107 ? 0.095 -4.908 2.770 1.00 97.62 107 GLU A O 1
ATOM 818 N N . HIS A 1 108 ? -0.226 -6.447 4.373 1.00 97.88 108 HIS A N 1
ATOM 819 C CA . HIS A 1 108 ? 0.478 -7.517 3.670 1.00 97.88 108 HIS A CA 1
ATOM 820 C C . HIS A 1 108 ? -0.193 -7.894 2.339 1.00 97.88 108 HIS A C 1
ATOM 822 O O . HIS A 1 108 ? 0.495 -8.064 1.329 1.00 97.88 108 HIS A O 1
ATOM 828 N N . GLU A 1 109 ? -1.520 -8.013 2.308 1.00 97.81 109 GLU A N 1
ATOM 829 C CA . GLU A 1 109 ? -2.275 -8.359 1.100 1.00 97.81 109 GLU A CA 1
ATOM 830 C C . GLU A 1 109 ? -2.128 -7.291 0.010 1.00 97.81 109 GLU A C 1
ATOM 832 O O . GLU A 1 109 ? -1.742 -7.602 -1.126 1.00 97.81 109 GLU A O 1
ATOM 837 N N . VAL A 1 110 ? -2.358 -6.021 0.360 1.00 97.94 110 VAL A N 1
ATOM 838 C CA . VAL A 1 110 ? -2.193 -4.892 -0.566 1.00 97.94 110 VAL A CA 1
ATOM 839 C C . VAL A 1 110 ? -0.761 -4.861 -1.080 1.00 97.94 110 VAL A C 1
ATOM 841 O O . VAL A 1 110 ? -0.537 -4.773 -2.289 1.00 97.94 110 VAL A O 1
ATOM 844 N N . MET A 1 111 ? 0.212 -5.016 -0.184 1.00 96.62 111 MET A N 1
ATOM 845 C CA . MET A 1 111 ? 1.619 -5.027 -0.546 1.00 96.62 111 MET A CA 1
ATOM 846 C C . MET A 1 111 ? 1.978 -6.133 -1.535 1.00 96.62 111 MET A C 1
ATOM 848 O O . MET A 1 111 ? 2.566 -5.852 -2.582 1.00 96.62 111 MET A O 1
ATOM 852 N N . SER A 1 112 ? 1.583 -7.368 -1.241 1.00 97.62 112 SER A N 1
ATOM 853 C CA . SER A 1 112 ? 1.869 -8.518 -2.094 1.00 97.62 112 SER A CA 1
ATOM 854 C C . SER A 1 112 ? 1.227 -8.373 -3.477 1.00 97.62 112 SER A C 1
ATOM 856 O O . SER A 1 112 ? 1.875 -8.627 -4.497 1.00 97.62 112 SER A O 1
ATOM 858 N N . SER A 1 113 ? -0.018 -7.890 -3.541 1.00 97.19 113 SER A N 1
ATOM 859 C CA . SER A 1 113 ? -0.712 -7.674 -4.816 1.00 97.19 113 SER A CA 1
ATOM 860 C C . SER A 1 113 ? -0.017 -6.621 -5.692 1.00 97.19 113 SER A C 1
ATOM 862 O O . SER A 1 113 ? 0.167 -6.834 -6.897 1.00 97.19 113 SER A O 1
ATOM 864 N N . MET A 1 114 ? 0.442 -5.517 -5.090 1.00 97.69 114 MET A N 1
ATOM 865 C CA . MET A 1 114 ? 1.163 -4.455 -5.794 1.00 97.69 114 MET A CA 1
ATOM 866 C C . MET A 1 114 ? 2.545 -4.918 -6.255 1.00 97.69 114 MET A C 1
ATOM 868 O O . MET A 1 114 ? 2.959 -4.589 -7.364 1.00 97.69 114 MET A O 1
ATOM 872 N N . GLU A 1 115 ? 3.253 -5.721 -5.459 1.00 96.50 115 GLU A N 1
ATOM 873 C CA . GLU A 1 115 ? 4.554 -6.279 -5.846 1.00 96.50 115 GLU A CA 1
ATOM 874 C C . GLU A 1 115 ? 4.461 -7.149 -7.101 1.00 96.50 115 GLU A C 1
ATOM 876 O O . GLU A 1 115 ? 5.271 -6.992 -8.017 1.00 96.50 115 GLU A O 1
ATOM 881 N N . VAL A 1 116 ? 3.447 -8.016 -7.191 1.00 97.81 116 VAL A N 1
ATOM 882 C CA . VAL A 1 116 ? 3.221 -8.856 -8.379 1.00 97.81 116 VAL A CA 1
ATOM 883 C C . VAL A 1 116 ? 2.947 -7.993 -9.612 1.00 97.81 116 VAL A C 1
ATOM 885 O O . VAL A 1 116 ? 3.574 -8.193 -10.658 1.00 97.81 116 VAL A O 1
ATOM 888 N N . LYS A 1 117 ? 2.053 -7.005 -9.486 1.00 97.62 117 LYS A N 1
ATOM 889 C CA . LYS A 1 117 ? 1.722 -6.065 -10.567 1.00 97.62 117 LYS A CA 1
ATOM 890 C C . LYS A 1 117 ? 2.967 -5.310 -11.045 1.00 97.62 117 LYS A C 1
ATOM 892 O O . LYS A 1 117 ? 3.289 -5.325 -12.234 1.00 97.62 117 LYS A O 1
ATOM 897 N N . HIS A 1 118 ? 3.706 -4.701 -10.122 1.00 98.00 118 HIS A N 1
ATOM 898 C CA . HIS A 1 118 ? 4.884 -3.897 -10.439 1.00 98.00 118 HIS A CA 1
ATOM 899 C C . HIS A 1 118 ? 6.018 -4.732 -11.045 1.00 98.00 118 HIS A C 1
ATOM 901 O O . HIS A 1 118 ? 6.690 -4.275 -11.973 1.00 98.00 118 HIS A O 1
ATOM 907 N N . ALA A 1 119 ? 6.212 -5.970 -10.579 1.00 97.50 119 ALA A N 1
ATOM 908 C CA . ALA A 1 119 ? 7.184 -6.891 -11.162 1.00 97.50 119 ALA A CA 1
ATOM 909 C C . ALA A 1 119 ? 6.853 -7.214 -12.628 1.00 97.50 119 ALA A C 1
ATOM 911 O O . ALA A 1 119 ? 7.750 -7.247 -13.478 1.00 97.50 119 ALA A O 1
ATOM 912 N N . GLN A 1 120 ? 5.570 -7.402 -12.948 1.00 98.19 120 GLN A N 1
ATOM 913 C CA . GLN A 1 120 ? 5.122 -7.638 -14.319 1.00 98.19 120 GLN A CA 1
ATOM 914 C C . GLN A 1 120 ? 5.364 -6.417 -15.218 1.00 98.19 120 GLN A C 1
ATOM 916 O O . GLN A 1 120 ? 5.878 -6.561 -16.328 1.00 98.19 120 GLN A O 1
ATOM 921 N N . GLU A 1 121 ? 5.051 -5.214 -14.742 1.00 98.00 121 GLU A N 1
ATOM 922 C CA . GLU A 1 121 ? 5.283 -3.967 -15.483 1.00 98.00 121 GLU A CA 1
ATOM 923 C C . GLU A 1 121 ? 6.768 -3.736 -15.780 1.00 98.00 121 GLU A C 1
ATOM 925 O O . GLU A 1 121 ? 7.133 -3.423 -16.916 1.00 98.00 121 GLU A O 1
ATOM 930 N N . GLN A 1 122 ? 7.638 -3.961 -14.790 1.00 97.31 122 GLN A N 1
ATOM 931 C CA . GLN A 1 122 ? 9.088 -3.844 -14.960 1.00 97.31 122 GLN A CA 1
ATOM 932 C C . GLN A 1 122 ? 9.625 -4.867 -15.969 1.00 97.31 122 GLN A C 1
ATOM 934 O O . GLN A 1 122 ? 10.491 -4.547 -16.786 1.00 97.31 122 GLN A O 1
ATOM 939 N N . LEU A 1 123 ? 9.099 -6.094 -15.961 1.00 97.88 123 LEU A N 1
ATOM 940 C CA . LEU A 1 123 ? 9.468 -7.116 -16.939 1.00 97.88 123 LEU A CA 1
ATOM 941 C C . LEU A 1 123 ? 9.049 -6.714 -18.361 1.00 97.88 123 LEU A C 1
ATOM 943 O O . LEU A 1 123 ? 9.856 -6.814 -19.287 1.00 97.88 123 LEU A O 1
ATOM 947 N N . LEU A 1 124 ? 7.828 -6.203 -18.533 1.00 97.81 124 LEU A N 1
ATOM 948 C CA . LEU A 1 124 ? 7.337 -5.706 -19.823 1.00 97.81 124 LEU A CA 1
ATOM 949 C C . LEU A 1 124 ? 8.135 -4.495 -20.324 1.00 97.81 124 LEU A C 1
ATOM 951 O O . LEU A 1 124 ? 8.392 -4.375 -21.525 1.00 97.81 124 LEU A O 1
ATOM 955 N N . GLN A 1 125 ? 8.546 -3.594 -19.428 1.00 97.50 125 GLN A N 1
ATOM 956 C CA . GLN A 1 125 ? 9.419 -2.476 -19.780 1.00 97.50 125 GLN A CA 1
ATOM 957 C C . GLN A 1 125 ? 10.777 -2.979 -20.278 1.00 97.50 125 GLN A C 1
ATOM 959 O O . GLN A 1 125 ? 11.197 -2.601 -21.370 1.00 97.50 125 GLN A O 1
ATOM 964 N N . ARG A 1 126 ? 11.423 -3.895 -19.547 1.00 95.56 126 ARG A N 1
ATOM 965 C CA . ARG A 1 126 ? 12.712 -4.477 -19.961 1.00 95.56 126 ARG A CA 1
ATOM 966 C C . ARG A 1 126 ? 12.626 -5.190 -21.307 1.00 95.56 126 ARG A C 1
ATOM 968 O O . ARG A 1 126 ? 13.518 -5.036 -22.133 1.00 95.56 126 ARG A O 1
ATOM 975 N N . GLN A 1 127 ? 11.553 -5.942 -21.557 1.00 97.12 127 GLN A N 1
ATOM 976 C CA . GLN A 1 127 ? 11.337 -6.592 -22.854 1.00 97.12 127 GLN A CA 1
ATOM 977 C C . GLN A 1 127 ? 11.260 -5.577 -24.000 1.00 97.12 127 GLN A C 1
ATOM 979 O O . GLN A 1 127 ? 11.883 -5.790 -25.041 1.00 97.12 127 GLN A O 1
ATOM 984 N N . ARG A 1 128 ? 10.551 -4.456 -23.804 1.00 96.88 128 ARG A N 1
ATOM 985 C CA . ARG A 1 128 ? 10.516 -3.361 -24.786 1.00 96.88 128 ARG A CA 1
ATOM 986 C C . ARG A 1 128 ? 11.898 -2.760 -25.016 1.00 96.88 128 ARG A C 1
ATOM 988 O O . ARG A 1 128 ? 12.326 -2.676 -26.161 1.00 96.88 128 ARG A O 1
ATOM 995 N N . GLN A 1 129 ? 12.614 -2.426 -23.947 1.00 95.31 129 GLN A N 1
ATOM 996 C CA . GLN A 1 129 ? 13.945 -1.816 -24.022 1.00 95.31 129 GLN A CA 1
ATOM 997 C C . GLN A 1 129 ? 14.958 -2.713 -24.751 1.00 95.31 129 GLN A C 1
ATOM 999 O O . GLN A 1 129 ? 15.699 -2.239 -25.610 1.00 95.31 129 GLN A O 1
ATOM 1004 N N . LEU A 1 130 ? 14.940 -4.025 -24.492 1.00 93.94 130 LEU A N 1
ATOM 1005 C CA . LEU A 1 130 ? 15.768 -4.995 -25.219 1.00 93.94 130 LEU A CA 1
ATOM 1006 C C . LEU A 1 130 ? 15.400 -5.079 -26.707 1.00 93.94 130 LEU A C 1
ATOM 1008 O O . LEU A 1 130 ? 16.286 -5.178 -27.556 1.00 93.94 130 LEU A O 1
ATOM 1012 N N . GLY A 1 131 ? 14.106 -5.022 -27.032 1.00 93.50 131 GLY A N 1
ATOM 1013 C CA . GLY A 1 131 ? 13.635 -4.976 -28.416 1.00 93.50 131 GLY A CA 1
ATOM 1014 C C . GLY A 1 131 ? 14.099 -3.715 -29.150 1.00 93.50 131 GLY A C 1
ATOM 1015 O O . GLY A 1 131 ? 14.547 -3.798 -30.291 1.00 93.50 131 GLY A O 1
ATOM 1016 N N . GLU A 1 132 ? 14.051 -2.561 -28.486 1.00 92.69 132 GLU A N 1
ATOM 1017 C CA . GLU A 1 132 ? 14.540 -1.286 -29.024 1.00 92.69 132 GLU A CA 1
ATOM 1018 C C . GLU A 1 132 ? 16.042 -1.320 -29.300 1.00 92.69 132 GLU A C 1
ATOM 1020 O O . GLU A 1 132 ? 16.465 -0.935 -30.390 1.00 92.69 132 GLU A O 1
ATOM 1025 N N . ILE A 1 133 ? 16.836 -1.834 -28.356 1.00 89.56 133 ILE A N 1
ATOM 1026 C CA . ILE A 1 133 ? 18.283 -2.007 -28.533 1.00 89.56 133 ILE A CA 1
ATOM 1027 C C . ILE A 1 133 ? 18.550 -2.948 -29.711 1.00 89.56 133 ILE A C 1
ATOM 1029 O O . ILE A 1 133 ? 19.283 -2.592 -30.630 1.00 89.56 133 ILE A O 1
ATOM 1033 N N . SER A 1 134 ? 17.905 -4.120 -29.745 1.00 89.00 134 SER A N 1
ATOM 1034 C CA . SER A 1 134 ? 18.074 -5.092 -30.834 1.00 89.00 134 SER A CA 1
ATOM 1035 C C . SER A 1 134 ? 17.729 -4.507 -32.208 1.00 89.00 134 SER A C 1
ATOM 1037 O O . SER A 1 134 ? 18.441 -4.763 -33.181 1.00 89.00 134 SER A O 1
ATOM 1039 N N . ASN A 1 135 ? 16.670 -3.699 -32.295 1.00 88.94 135 ASN A N 1
ATOM 1040 C CA . ASN A 1 135 ? 16.291 -3.024 -33.533 1.00 88.94 135 ASN A CA 1
ATOM 1041 C C . ASN A 1 135 ? 17.306 -1.945 -33.929 1.00 88.94 135 ASN A C 1
ATOM 1043 O O . ASN A 1 135 ? 17.699 -1.907 -35.091 1.00 88.94 135 ASN A O 1
ATOM 1047 N N . ALA A 1 136 ? 17.796 -1.144 -32.980 1.00 86.50 136 ALA A N 1
ATOM 1048 C CA . ALA A 1 136 ? 18.835 -0.149 -33.245 1.00 86.50 136 ALA A CA 1
ATOM 1049 C C . ALA A 1 136 ? 20.127 -0.800 -33.767 1.00 86.50 136 ALA A C 1
ATOM 1051 O O . ALA A 1 136 ? 20.699 -0.333 -34.750 1.00 86.50 136 ALA A O 1
ATOM 1052 N N . TYR A 1 137 ? 20.538 -1.929 -33.180 1.00 84.25 137 TYR A N 1
ATOM 1053 C CA . TYR A 1 137 ? 21.657 -2.721 -33.696 1.00 84.25 137 TYR A CA 1
ATOM 1054 C C . TYR A 1 137 ? 21.390 -3.243 -35.114 1.00 84.25 137 TYR A C 1
ATOM 1056 O O . TYR A 1 137 ? 22.297 -3.217 -35.939 1.00 84.25 137 TYR A O 1
ATOM 1064 N N . ARG A 1 138 ? 20.165 -3.687 -35.433 1.00 83.50 138 ARG A N 1
ATOM 1065 C CA . ARG A 1 138 ? 19.812 -4.169 -36.782 1.00 83.50 138 ARG A CA 1
ATOM 1066 C C . ARG A 1 138 ? 19.826 -3.054 -37.831 1.00 83.50 138 ARG A C 1
ATOM 1068 O O . ARG A 1 138 ? 20.236 -3.304 -38.956 1.00 83.50 138 ARG A O 1
ATOM 1075 N N . GLU A 1 139 ? 19.370 -1.854 -37.483 1.00 80.25 139 GLU A N 1
ATOM 1076 C CA . GLU A 1 139 ? 19.303 -0.711 -38.406 1.00 80.25 139 GLU A CA 1
ATOM 1077 C C . GLU A 1 139 ? 20.674 -0.074 -38.674 1.00 80.25 139 GLU A C 1
ATOM 1079 O O . GLU A 1 139 ? 20.911 0.442 -39.765 1.00 80.25 139 GLU A O 1
ATOM 1084 N N . LEU A 1 140 ? 21.580 -0.110 -37.692 1.00 72.00 140 LEU A N 1
ATOM 1085 C CA . LEU A 1 140 ? 22.894 0.543 -37.761 1.00 72.00 140 LEU A CA 1
ATOM 1086 C C . LEU A 1 140 ? 24.049 -0.423 -38.070 1.00 72.00 140 LEU A C 1
ATOM 1088 O O . LEU A 1 140 ? 25.159 0.029 -38.361 1.00 72.00 140 LEU A O 1
ATOM 1092 N N . ALA A 1 141 ? 23.815 -1.738 -38.047 1.00 59.06 141 ALA A N 1
ATOM 1093 C CA . ALA A 1 141 ? 24.781 -2.728 -38.510 1.00 59.06 141 ALA A CA 1
ATOM 1094 C C . ALA A 1 141 ? 24.630 -2.962 -40.031 1.00 59.06 141 ALA A C 1
ATOM 1096 O O . ALA A 1 141 ? 23.581 -3.436 -40.465 1.00 59.06 141 ALA A O 1
ATOM 1097 N N . PRO A 1 142 ? 25.654 -2.681 -40.865 1.00 56.69 142 PRO A N 1
ATOM 1098 C CA . PRO A 1 142 ? 25.626 -3.048 -42.284 1.00 56.69 142 PRO A CA 1
ATOM 1099 C C . PRO A 1 142 ? 25.478 -4.573 -42.449 1.00 56.69 142 PRO A C 1
ATOM 1101 O O . PRO A 1 142 ? 25.991 -5.324 -41.620 1.00 56.69 142 PRO A O 1
ATOM 1104 N N . GLU A 1 143 ? 24.804 -5.030 -43.515 1.00 53.12 143 GLU A N 1
ATOM 1105 C CA . GLU A 1 143 ? 24.332 -6.420 -43.730 1.00 53.12 143 GLU A CA 1
ATOM 1106 C C . GLU A 1 143 ? 25.388 -7.549 -43.591 1.00 53.12 143 GLU A C 1
ATOM 1108 O O . GLU A 1 143 ? 25.034 -8.723 -43.505 1.00 53.12 143 GLU A O 1
ATOM 1113 N N . ASP A 1 144 ? 26.678 -7.230 -43.472 1.00 51.19 144 ASP A N 1
ATOM 1114 C CA . ASP A 1 144 ? 27.775 -8.183 -43.252 1.00 51.19 144 ASP A CA 1
ATOM 1115 C C . ASP A 1 144 ? 27.928 -8.685 -41.794 1.00 51.19 144 ASP A C 1
ATOM 1117 O O . ASP A 1 144 ? 28.909 -9.356 -41.475 1.00 51.19 144 ASP A O 1
ATOM 1121 N N . VAL A 1 145 ? 27.008 -8.355 -40.877 1.00 52.34 145 VAL A N 1
ATOM 1122 C CA . VAL A 1 145 ? 27.076 -8.748 -39.446 1.00 52.34 145 VAL A CA 1
ATOM 1123 C C . VAL A 1 145 ? 26.244 -10.006 -39.113 1.00 52.34 145 VAL A C 1
ATOM 1125 O O . VAL A 1 145 ? 26.368 -10.547 -38.020 1.00 52.34 145 VAL A O 1
ATOM 1128 N N . LEU A 1 146 ? 25.438 -10.525 -40.050 1.00 48.22 146 LEU A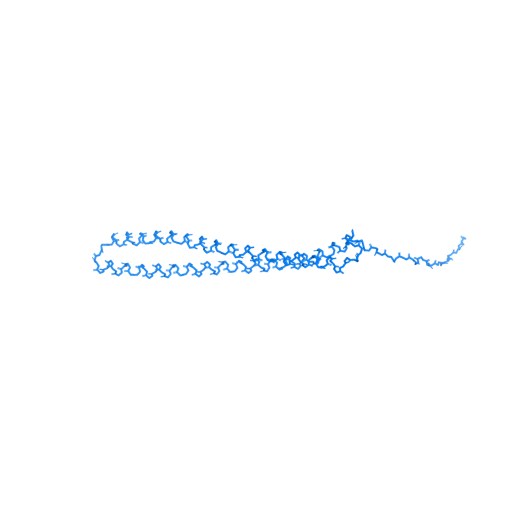 N 1
ATOM 1129 C CA . LEU A 1 146 ? 24.591 -11.722 -39.859 1.00 48.22 146 LEU A CA 1
ATOM 1130 C C . LEU A 1 146 ? 25.107 -12.988 -40.582 1.00 48.22 146 LEU A C 1
ATOM 1132 O O . LEU A 1 146 ? 24.310 -13.856 -40.943 1.00 48.22 146 LEU A O 1
ATOM 1136 N N . LYS A 1 147 ? 26.421 -13.106 -40.806 1.00 39.41 147 LYS A N 1
ATOM 1137 C CA . LYS A 1 147 ? 27.061 -14.350 -41.273 1.00 39.41 147 LYS A CA 1
ATOM 1138 C C . LYS A 1 147 ? 27.933 -14.973 -40.197 1.00 39.41 147 LYS A C 1
ATOM 1140 O O . LYS A 1 147 ? 28.703 -14.216 -39.569 1.00 39.41 147 LYS A O 1
#

Secondary structure (DSSP, 8-state):
---------------------HHHHHHHHHHHHHHHHHHHHHHHHHHHHHHHHHHHHHHHHHHHHHHH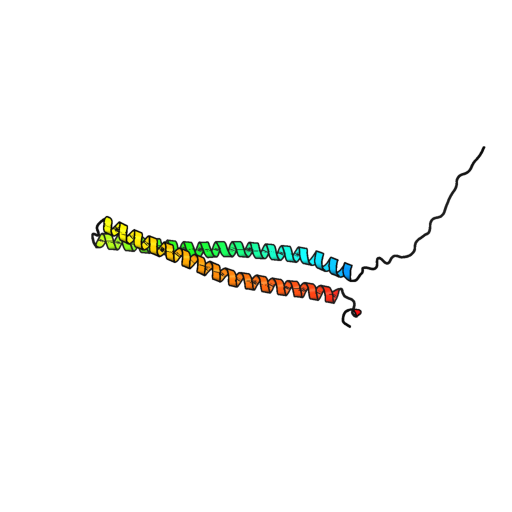HHHHHHHHHHHHTT--HHHHHHHHHHHHHHHHHHHHHHHHHHHHHHHHHHHHHHHHHHHHHHHHHHHHHHHHS-GGG--

Foldseek 3Di:
DDDDDDDDDDDDDDDDDPPCPLVNLLVVLCVVLVVVLVVVVVVLVVVLVVVLVVLLVVLVVVLVVVLVVVLVVLVVVCVVVVHDPVVNVVVNVVSVVVSVVVSVVSNVVSVVVSVVVSVVVVVVSVVVSVVVSVVSSVVPDDPVPPD